Protein AF-A0A7U9SBC2-F1 (afdb_monomer_lite)

Secondary structure (DSSP, 8-state):
--S--S-EEEEEEETTEEEEEETT-HHHHHHHHHHHHHHHHH-SSB----EEEEETTTTEEEE---

pLDDT: mean 82.36, std 9.36, range [42.12, 91.38]

Foldseek 3Di:
DPPDPAKKKWAPQDDVDIDIDGPVPVVVVVVRLVVSVVSNVPDPGTDDSWIWIQDPVVSDIHTDDD

Radius of gyration: 12.05 Å; chains: 1; bounding box: 29×24×30 Å

Sequence (66 aa):
MDKLKDDLVLAVPTRDTVLFVPASDRQAVEKLKEHAEGAYDMEKDPVSKGLFLFSQSRKELTDYEV

Structure (mmCIF, N/CA/C/O backbone):
data_AF-A0A7U9SBC2-F1
#
_entry.id   AF-A0A7U9SBC2-F1
#
loop_
_atom_site.group_PDB
_atom_site.id
_atom_site.type_symbol
_atom_site.label_atom_id
_atom_site.label_alt_id
_atom_site.label_comp_id
_atom_site.label_asym_id
_atom_site.label_entity_id
_atom_site.label_seq_id
_atom_site.pdbx_PDB_ins_code
_atom_site.Cartn_x
_atom_site.Cartn_y
_atom_site.Cartn_z
_atom_site.occupancy
_atom_site.B_iso_or_equiv
_atom_site.auth_seq_id
_atom_site.auth_comp_id
_atom_site.auth_asym_id
_atom_site.auth_atom_id
_atom_site.pdbx_PDB_model_num
ATOM 1 N N . MET A 1 1 ? -19.889 -14.087 9.454 1.00 42.12 1 MET A N 1
ATOM 2 C CA . MET A 1 1 ? -18.487 -14.090 9.915 1.00 42.12 1 MET A CA 1
ATOM 3 C C . MET A 1 1 ? -17.693 -13.233 8.958 1.00 42.12 1 MET A C 1
ATOM 5 O O . MET A 1 1 ? -17.295 -13.712 7.901 1.00 42.12 1 MET A O 1
ATOM 9 N N . ASP A 1 2 ? -17.539 -11.962 9.303 1.00 51.91 2 ASP A N 1
ATOM 10 C CA . ASP A 1 2 ? -16.656 -11.034 8.610 1.00 51.91 2 ASP A CA 1
ATOM 11 C C . ASP A 1 2 ? -15.223 -11.551 8.740 1.00 51.91 2 ASP A C 1
ATOM 13 O O . ASP A 1 2 ? -14.631 -11.563 9.819 1.00 51.91 2 ASP A O 1
ATOM 17 N N . LYS A 1 3 ? -14.710 -12.104 7.636 1.00 61.38 3 LYS A N 1
ATOM 18 C CA . LYS A 1 3 ? -13.335 -12.617 7.548 1.00 61.38 3 LYS A CA 1
ATOM 19 C C . LYS A 1 3 ? -12.306 -11.486 7.560 1.00 61.38 3 LYS A C 1
ATOM 21 O O . LYS A 1 3 ? -11.139 -11.735 7.830 1.00 61.38 3 LYS A O 1
ATOM 26 N N . LEU A 1 4 ? -12.758 -10.266 7.285 1.00 64.75 4 LEU A N 1
ATOM 27 C CA . LEU A 1 4 ? -11.974 -9.049 7.326 1.00 64.75 4 LEU A CA 1
ATOM 28 C C . LEU A 1 4 ? -12.364 -8.311 8.610 1.00 64.75 4 LEU A C 1
ATOM 30 O O . LEU A 1 4 ? -13.500 -7.868 8.737 1.00 64.75 4 LEU A O 1
ATOM 34 N N . LYS A 1 5 ? -11.467 -8.289 9.595 1.00 72.94 5 LYS A N 1
ATOM 35 C CA . LYS A 1 5 ? -11.658 -7.575 10.874 1.00 72.94 5 LYS A CA 1
ATOM 36 C C . LYS A 1 5 ? -10.845 -6.284 10.950 1.00 72.94 5 LYS A C 1
ATOM 38 O O . LYS A 1 5 ? -10.929 -5.573 11.942 1.00 72.94 5 LYS A O 1
ATOM 43 N N . ASP A 1 6 ? -10.068 -6.035 9.909 1.00 81.38 6 ASP A N 1
ATOM 44 C CA . ASP A 1 6 ? -9.088 -4.973 9.809 1.00 81.38 6 ASP A CA 1
ATOM 45 C C . ASP A 1 6 ? -9.321 -4.212 8.511 1.00 81.38 6 ASP A C 1
ATOM 47 O O . ASP A 1 6 ? -9.769 -4.791 7.512 1.00 81.38 6 ASP A O 1
ATOM 51 N N . ASP A 1 7 ? -8.993 -2.927 8.532 1.00 87.62 7 ASP A N 1
ATOM 52 C CA . ASP A 1 7 ? -8.869 -2.153 7.307 1.00 87.62 7 ASP A CA 1
ATOM 53 C C . ASP A 1 7 ? -7.668 -2.686 6.506 1.00 87.62 7 ASP A C 1
ATOM 55 O O . ASP A 1 7 ? -6.718 -3.235 7.071 1.00 87.62 7 ASP A O 1
ATOM 59 N N . LEU A 1 8 ? -7.710 -2.578 5.181 1.00 90.19 8 LEU A N 1
ATOM 60 C CA . LEU A 1 8 ? -6.635 -3.057 4.310 1.00 90.19 8 LEU A CA 1
ATOM 61 C C . LEU A 1 8 ? -5.944 -1.891 3.627 1.00 90.19 8 LEU A C 1
ATOM 63 O O . LEU A 1 8 ? -6.608 -0.994 3.122 1.00 90.19 8 LEU A O 1
ATOM 67 N N . VAL A 1 9 ? -4.622 -1.950 3.530 1.00 90.75 9 VAL A N 1
ATOM 68 C CA . VAL A 1 9 ? -3.861 -1.092 2.621 1.00 90.75 9 VAL A CA 1
ATOM 69 C C . VAL A 1 9 ? -3.607 -1.877 1.348 1.00 90.75 9 VAL A C 1
ATOM 71 O O . VAL A 1 9 ? -3.158 -3.021 1.414 1.00 90.75 9 VAL A O 1
ATOM 74 N N . LEU A 1 10 ? -3.904 -1.277 0.202 1.00 91.25 10 LEU A N 1
ATOM 75 C CA . LEU A 1 10 ? -3.736 -1.864 -1.116 1.00 91.25 10 LEU A CA 1
ATOM 76 C C . LEU A 1 10 ? -2.737 -1.063 -1.942 1.00 91.25 10 LEU A C 1
ATOM 78 O O . LEU A 1 10 ? -2.676 0.158 -1.845 1.00 91.25 10 LEU A O 1
ATOM 82 N N . ALA A 1 11 ? -2.006 -1.760 -2.800 1.00 90.31 11 ALA A N 1
ATOM 83 C CA . ALA A 1 11 ? -1.166 -1.173 -3.828 1.00 90.31 11 ALA A CA 1
ATOM 84 C C . ALA A 1 11 ? -1.482 -1.835 -5.167 1.00 90.31 11 ALA A C 1
ATOM 86 O O . ALA A 1 11 ? -1.667 -3.053 -5.241 1.00 90.31 11 ALA A O 1
ATOM 87 N N . VAL A 1 12 ? -1.524 -1.031 -6.226 1.00 87.88 12 VAL A N 1
ATOM 88 C CA . VAL A 1 12 ? -1.761 -1.505 -7.595 1.00 87.88 12 VAL A CA 1
ATOM 89 C C . VAL A 1 12 ? -0.570 -1.086 -8.456 1.00 87.88 12 VAL A C 1
ATOM 91 O O . VAL A 1 12 ? -0.667 -0.107 -9.203 1.00 87.88 12 VAL A O 1
ATOM 94 N N . PRO A 1 13 ? 0.583 -1.772 -8.315 1.00 82.94 13 PRO A N 1
ATOM 95 C CA . PRO A 1 13 ? 1.780 -1.429 -9.075 1.00 82.94 13 PRO A CA 1
ATOM 96 C C . PRO A 1 13 ? 1.563 -1.634 -10.576 1.00 82.94 13 PRO A C 1
ATOM 98 O O . PRO A 1 13 ? 2.034 -0.820 -11.370 1.00 82.94 13 PRO A O 1
ATOM 101 N N . THR A 1 14 ? 0.787 -2.655 -10.961 1.00 82.06 14 THR A N 1
ATOM 102 C CA . THR A 1 14 ? 0.448 -2.976 -12.353 1.00 82.06 14 THR A CA 1
ATOM 103 C C . THR A 1 14 ? -0.992 -3.416 -12.536 1.00 82.06 14 THR A C 1
ATOM 105 O O . THR A 1 14 ? -1.730 -3.640 -11.581 1.00 82.06 14 THR A O 1
ATOM 108 N N . ARG A 1 15 ? -1.424 -3.487 -13.798 1.00 81.50 15 ARG A N 1
ATOM 109 C CA . ARG A 1 15 ? -2.833 -3.670 -14.170 1.00 81.50 15 ARG A CA 1
ATOM 110 C C . ARG A 1 15 ? -3.416 -5.005 -13.709 1.00 81.50 15 ARG A C 1
ATOM 112 O O . ARG A 1 15 ? -4.605 -5.071 -13.410 1.00 81.50 15 ARG A O 1
ATOM 119 N N . ASP A 1 16 ? -2.581 -6.032 -13.643 1.00 82.75 16 ASP A N 1
ATOM 120 C CA . ASP A 1 16 ? -2.971 -7.396 -13.286 1.00 82.75 16 ASP A CA 1
ATOM 121 C C . ASP A 1 16 ? -2.596 -7.763 -11.840 1.00 82.75 16 ASP A C 1
ATOM 123 O O . ASP A 1 16 ? -3.003 -8.814 -11.342 1.00 82.75 16 ASP A O 1
ATOM 127 N N . THR A 1 17 ? -1.864 -6.887 -11.142 1.00 82.12 17 THR A N 1
ATOM 128 C CA . THR A 1 17 ? -1.340 -7.151 -9.799 1.00 82.12 17 THR A CA 1
ATOM 129 C C . THR A 1 17 ? -1.930 -6.185 -8.782 1.00 82.12 17 THR A C 1
ATOM 131 O O . THR A 1 17 ? -1.690 -4.980 -8.824 1.00 82.12 17 THR A O 1
ATOM 134 N N . VAL A 1 18 ? -2.646 -6.738 -7.803 1.00 86.31 18 VAL A N 1
ATOM 135 C CA . VAL A 1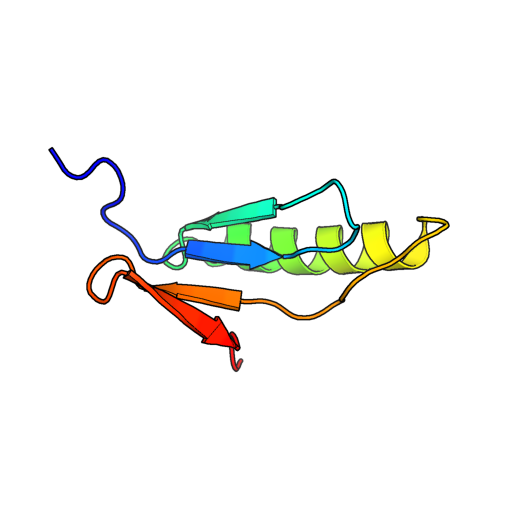 18 ? -3.118 -6.006 -6.623 1.00 86.31 18 VAL A CA 1
ATOM 136 C C . VAL A 1 18 ? -2.510 -6.647 -5.387 1.00 86.31 18 VAL A C 1
ATOM 138 O O . VAL A 1 18 ? -2.733 -7.825 -5.107 1.00 86.31 18 VAL A O 1
ATOM 141 N N . LEU A 1 19 ? -1.750 -5.860 -4.637 1.00 88.31 19 LEU A N 1
ATOM 142 C CA . LEU A 1 19 ? -1.173 -6.256 -3.361 1.00 88.31 19 LEU A CA 1
ATOM 143 C C . LEU A 1 19 ? -2.015 -5.660 -2.236 1.00 88.31 19 LEU A C 1
ATOM 145 O O . LEU A 1 19 ? -2.491 -4.534 -2.360 1.00 88.31 19 LEU A O 1
ATOM 149 N N . PHE A 1 20 ? -2.203 -6.393 -1.140 1.00 89.88 20 PHE A N 1
ATOM 150 C CA . PHE A 1 20 ? -2.940 -5.894 0.018 1.00 89.88 20 PHE A CA 1
ATOM 151 C C . PHE A 1 20 ? -2.405 -6.472 1.327 1.00 89.88 20 PHE A C 1
ATOM 153 O O . PHE A 1 20 ? -1.996 -7.631 1.389 1.00 89.88 20 PHE A O 1
ATOM 160 N N . VAL A 1 21 ? -2.434 -5.664 2.383 1.00 91.38 21 VAL A N 1
ATOM 161 C CA . VAL A 1 21 ? -2.003 -6.042 3.737 1.00 91.38 21 VAL A CA 1
ATOM 162 C C . VAL A 1 21 ? -2.937 -5.439 4.790 1.00 91.38 21 VAL A C 1
ATOM 164 O O . VAL A 1 21 ? -3.608 -4.445 4.506 1.00 91.38 21 VAL A O 1
ATOM 167 N N . PRO A 1 22 ? -2.999 -6.004 6.009 1.00 90.12 22 PRO A N 1
ATOM 168 C CA . PRO A 1 22 ? -3.748 -5.409 7.112 1.00 90.12 22 PRO A CA 1
ATOM 169 C C . PRO A 1 22 ? -3.160 -4.050 7.501 1.00 90.12 22 PRO A C 1
ATOM 171 O O . PRO A 1 22 ? -1.956 -3.943 7.726 1.00 90.12 22 PRO A O 1
ATOM 174 N N . ALA A 1 23 ? -4.000 -3.027 7.641 1.00 86.81 23 ALA A N 1
ATOM 175 C CA . ALA A 1 23 ? -3.578 -1.685 8.037 1.00 86.81 23 ALA A CA 1
ATOM 176 C C . ALA A 1 23 ? -2.999 -1.645 9.463 1.00 86.81 23 ALA A C 1
ATOM 178 O O . ALA A 1 23 ? -2.120 -0.829 9.744 1.00 86.81 23 ALA A O 1
ATOM 179 N N . SER A 1 24 ? -3.434 -2.550 10.350 1.00 86.69 24 SER A N 1
ATOM 180 C CA . SER A 1 24 ? -2.834 -2.703 11.683 1.00 86.69 24 SER A CA 1
ATOM 181 C C . SER A 1 24 ? -1.396 -3.239 11.654 1.00 86.69 24 SER A C 1
ATOM 183 O O . SER A 1 24 ? -0.657 -3.044 12.621 1.00 86.69 24 SER A O 1
ATOM 185 N N . ASP A 1 25 ? -0.967 -3.894 10.569 1.00 88.44 25 ASP A N 1
ATOM 186 C CA . ASP A 1 25 ? 0.381 -4.452 10.441 1.00 88.44 25 ASP A CA 1
ATOM 187 C C . ASP A 1 25 ? 1.320 -3.460 9.740 1.00 88.44 25 ASP A C 1
ATOM 189 O O . ASP A 1 25 ? 1.555 -3.509 8.532 1.00 88.44 25 ASP A O 1
ATOM 193 N N . ARG A 1 26 ? 1.876 -2.530 10.526 1.00 86.75 26 ARG A N 1
ATOM 194 C CA . ARG A 1 26 ? 2.781 -1.486 10.016 1.00 86.75 26 ARG A CA 1
ATOM 195 C C . ARG A 1 26 ? 3.978 -2.044 9.247 1.00 86.75 26 ARG A C 1
ATOM 197 O O . ARG A 1 26 ? 4.359 -1.460 8.240 1.00 86.75 26 ARG A O 1
ATOM 204 N N . GLN A 1 27 ? 4.549 -3.167 9.686 1.00 90.38 27 GLN A N 1
ATOM 205 C CA . GLN A 1 27 ? 5.698 -3.762 9.003 1.00 90.38 27 GLN A CA 1
ATOM 206 C C . GLN A 1 27 ? 5.292 -4.323 7.634 1.00 90.38 27 GLN A C 1
ATOM 208 O O . GLN A 1 27 ? 6.042 -4.191 6.666 1.00 90.38 27 GLN A O 1
ATOM 213 N N . ALA A 1 28 ? 4.113 -4.941 7.536 1.00 89.19 28 ALA A N 1
ATOM 214 C CA . ALA A 1 28 ? 3.577 -5.388 6.258 1.00 89.19 28 ALA A CA 1
ATOM 215 C C . ALA A 1 28 ? 3.261 -4.204 5.326 1.00 89.19 28 ALA A C 1
ATOM 217 O O . ALA A 1 28 ? 3.544 -4.293 4.134 1.00 89.19 28 ALA A O 1
ATOM 218 N N . VAL A 1 29 ? 2.743 -3.089 5.858 1.00 88.75 29 VAL A N 1
ATOM 219 C CA . VAL A 1 29 ? 2.489 -1.854 5.091 1.00 88.75 29 VAL A CA 1
ATOM 220 C C . VAL A 1 29 ? 3.784 -1.247 4.549 1.00 88.75 29 VAL A C 1
ATOM 222 O O . VAL A 1 29 ? 3.827 -0.866 3.384 1.00 88.75 29 VAL A O 1
ATOM 225 N N . GLU A 1 30 ? 4.853 -1.179 5.342 1.00 89.69 30 GLU A N 1
ATOM 226 C CA . GLU A 1 30 ? 6.148 -0.684 4.851 1.00 89.69 30 GLU A CA 1
ATOM 227 C C . GLU A 1 30 ? 6.715 -1.579 3.743 1.00 89.69 30 GLU A C 1
ATOM 229 O O . GLU A 1 30 ? 7.077 -1.080 2.680 1.00 89.69 30 GLU A O 1
ATOM 234 N N . LYS A 1 31 ? 6.674 -2.906 3.916 1.00 90.12 31 LYS A N 1
ATOM 235 C CA . LYS A 1 31 ? 7.095 -3.846 2.862 1.00 90.12 31 LYS A CA 1
ATOM 236 C C . LYS A 1 31 ? 6.235 -3.746 1.603 1.00 90.12 31 LYS A C 1
ATOM 238 O O . LYS A 1 31 ? 6.756 -3.898 0.502 1.00 90.12 31 LYS A O 1
ATOM 243 N N . LEU A 1 32 ? 4.929 -3.508 1.753 1.00 89.62 32 LEU A N 1
ATOM 244 C CA . LEU A 1 32 ? 4.018 -3.279 0.632 1.00 89.62 32 LEU A CA 1
ATOM 245 C C . LEU A 1 32 ? 4.470 -2.060 -0.180 1.00 89.62 32 LEU A C 1
ATOM 247 O O . LEU A 1 32 ? 4.506 -2.149 -1.403 1.00 89.62 32 LEU A O 1
ATOM 251 N N . LYS A 1 33 ? 4.839 -0.957 0.487 1.00 87.56 33 LYS A N 1
ATOM 252 C CA . LYS A 1 33 ? 5.349 0.257 -0.169 1.00 87.56 33 LYS A CA 1
ATOM 253 C C . LYS A 1 33 ? 6.605 -0.035 -0.978 1.00 87.56 33 LYS A C 1
ATOM 255 O O . LYS A 1 33 ? 6.615 0.207 -2.180 1.00 87.56 33 LYS A O 1
ATOM 260 N N . GLU A 1 34 ? 7.613 -0.632 -0.345 1.00 88.94 34 GLU A N 1
ATOM 261 C CA . GLU A 1 34 ? 8.879 -0.960 -1.009 1.00 88.94 34 GLU A CA 1
ATOM 262 C C . GLU A 1 34 ? 8.666 -1.892 -2.211 1.00 88.94 34 GLU A C 1
ATOM 264 O O . GLU A 1 34 ? 9.242 -1.691 -3.281 1.00 88.94 34 GLU A O 1
ATOM 269 N N . HIS A 1 35 ? 7.799 -2.898 -2.061 1.00 86.38 35 HIS A N 1
ATOM 270 C CA . HIS A 1 35 ? 7.492 -3.836 -3.136 1.00 86.38 35 HIS A CA 1
ATOM 271 C C . HIS A 1 35 ? 6.714 -3.172 -4.276 1.00 86.38 35 HIS A C 1
ATOM 273 O O . HIS A 1 35 ? 7.009 -3.429 -5.440 1.00 86.38 35 HIS A O 1
ATOM 279 N N . ALA A 1 36 ? 5.735 -2.320 -3.962 1.00 85.06 36 ALA A N 1
ATOM 280 C CA . ALA A 1 36 ? 4.960 -1.596 -4.962 1.00 85.06 36 ALA A CA 1
ATOM 281 C C . ALA A 1 36 ? 5.837 -0.620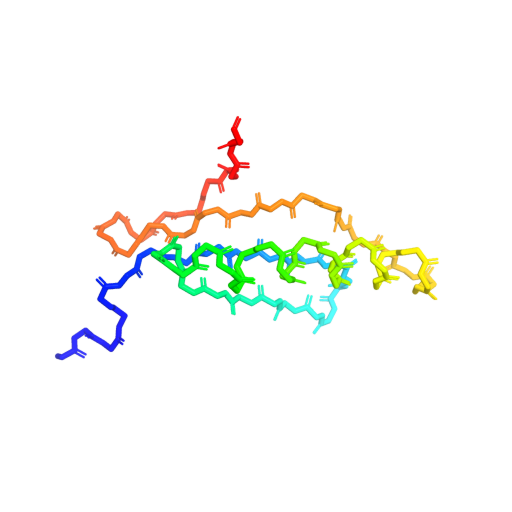 -5.757 1.00 85.06 36 ALA A C 1
ATOM 283 O O . ALA A 1 36 ? 5.710 -0.548 -6.977 1.00 85.06 36 ALA A O 1
ATOM 284 N N . GLU A 1 37 ? 6.760 0.082 -5.094 1.00 86.19 37 GLU A N 1
ATOM 285 C CA . GLU A 1 37 ? 7.722 0.960 -5.765 1.00 86.19 37 GLU A CA 1
ATOM 286 C C . GLU A 1 37 ? 8.684 0.180 -6.664 1.00 86.19 37 GLU A C 1
ATOM 288 O O . GLU A 1 37 ? 8.887 0.568 -7.815 1.00 86.19 37 GLU A O 1
ATOM 293 N N . GLY A 1 38 ? 9.229 -0.939 -6.177 1.00 85.50 38 GLY A N 1
ATOM 294 C CA . GLY A 1 38 ? 10.105 -1.801 -6.970 1.00 85.50 38 GLY A CA 1
ATOM 295 C C . GLY A 1 38 ? 9.396 -2.419 -8.178 1.00 85.50 38 GLY A C 1
ATOM 296 O O . GLY A 1 38 ? 9.943 -2.415 -9.279 1.00 85.50 38 GLY A O 1
ATOM 297 N N . ALA A 1 39 ? 8.164 -2.903 -7.999 1.00 83.06 39 ALA A N 1
ATOM 298 C CA . ALA A 1 39 ? 7.355 -3.455 -9.084 1.00 83.06 39 ALA A CA 1
ATOM 299 C C . ALA A 1 39 ? 6.994 -2.384 -10.124 1.00 83.06 39 ALA A C 1
ATOM 301 O O . ALA A 1 39 ? 7.112 -2.632 -11.319 1.00 83.06 39 ALA A O 1
ATOM 302 N N . TYR A 1 40 ? 6.639 -1.173 -9.687 1.00 81.94 40 TYR A N 1
ATOM 303 C CA . TYR A 1 40 ? 6.390 -0.053 -10.594 1.00 81.94 40 TYR A CA 1
ATOM 304 C C . TYR A 1 40 ? 7.618 0.282 -11.458 1.00 81.94 40 TYR A C 1
ATOM 306 O O . TYR A 1 40 ? 7.471 0.558 -12.643 1.00 81.94 40 TYR A O 1
ATOM 314 N N . ASP A 1 41 ? 8.824 0.290 -10.881 1.00 81.88 41 ASP A N 1
ATOM 315 C CA . ASP A 1 41 ? 10.056 0.652 -11.603 1.00 81.88 41 ASP A CA 1
ATOM 316 C C . ASP A 1 41 ? 10.540 -0.457 -12.557 1.00 81.88 41 ASP A C 1
ATOM 318 O O . ASP A 1 41 ? 11.101 -0.179 -13.616 1.00 81.88 41 ASP A O 1
ATOM 322 N N . MET A 1 42 ? 10.297 -1.724 -12.201 1.00 79.06 42 MET A N 1
ATOM 323 C CA . MET A 1 42 ? 10.725 -2.881 -12.993 1.00 79.06 42 MET A CA 1
ATOM 324 C C . MET A 1 42 ? 9.736 -3.305 -14.088 1.00 79.06 42 MET A C 1
ATOM 326 O O . MET A 1 42 ? 10.146 -3.985 -15.035 1.00 79.06 42 MET A O 1
ATOM 330 N N . GLU A 1 43 ? 8.448 -2.971 -13.978 1.00 80.31 43 GLU A N 1
ATOM 331 C CA . GLU A 1 43 ? 7.434 -3.418 -14.937 1.00 80.31 43 GLU A CA 1
ATOM 332 C C . GLU A 1 43 ? 7.300 -2.504 -16.166 1.00 80.31 43 GLU A C 1
ATOM 334 O O . GLU A 1 43 ? 7.556 -1.304 -16.136 1.00 80.31 43 GLU A O 1
ATOM 339 N N . LYS A 1 44 ? 6.889 -3.098 -17.296 1.00 72.31 44 LYS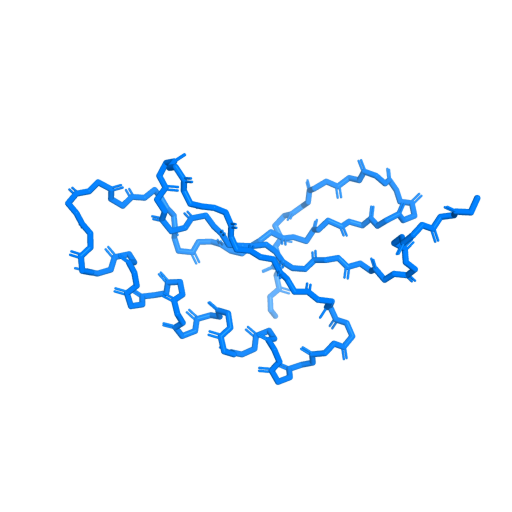 A N 1
ATOM 340 C CA . LYS A 1 44 ? 6.730 -2.386 -18.579 1.00 72.31 44 LYS A CA 1
ATOM 341 C C . LYS A 1 44 ? 5.475 -1.513 -18.654 1.00 72.31 44 LYS A C 1
ATOM 343 O O . LYS A 1 44 ? 5.478 -0.545 -19.408 1.00 72.31 44 LYS A O 1
ATOM 348 N N . ASP A 1 45 ? 4.443 -1.853 -17.883 1.00 77.06 45 ASP A N 1
ATOM 349 C CA . ASP A 1 45 ? 3.147 -1.164 -17.841 1.00 77.06 45 ASP A CA 1
ATOM 350 C C . ASP A 1 45 ? 2.763 -0.819 -16.387 1.00 77.06 45 ASP A C 1
ATOM 352 O O . ASP A 1 45 ? 1.835 -1.405 -15.815 1.00 77.06 45 ASP A O 1
ATOM 356 N N . PRO A 1 46 ? 3.494 0.115 -15.753 1.00 78.88 46 PRO A N 1
ATOM 357 C CA . PRO A 1 46 ? 3.201 0.544 -14.396 1.00 78.88 46 PRO A CA 1
ATOM 358 C C . PRO A 1 46 ? 1.882 1.322 -14.326 1.00 78.88 46 PRO A C 1
ATOM 360 O O . PRO A 1 46 ? 1.605 2.191 -15.153 1.00 78.88 46 PRO A O 1
ATOM 363 N N . VAL A 1 47 ? 1.068 1.024 -13.311 1.00 81.94 47 VAL A N 1
ATOM 364 C CA . VAL A 1 47 ? -0.241 1.663 -13.102 1.00 81.94 47 VAL A CA 1
ATOM 365 C C . VAL A 1 47 ? -0.146 2.785 -12.083 1.00 81.94 47 VAL A C 1
ATOM 367 O O . VAL A 1 47 ? -0.441 3.934 -12.410 1.00 81.94 47 VAL A O 1
ATOM 370 N N . SER A 1 48 ? 0.249 2.483 -10.845 1.00 78.62 48 SER A N 1
ATOM 371 C CA . SER A 1 48 ? 0.298 3.491 -9.787 1.00 78.62 48 SER A CA 1
ATOM 372 C C . SER A 1 48 ? 1.291 3.133 -8.688 1.00 78.62 48 SER A C 1
ATOM 374 O O . SER A 1 48 ? 1.429 1.975 -8.307 1.00 78.62 48 SER A O 1
ATOM 376 N N . LYS A 1 49 ? 1.949 4.160 -8.140 1.00 78.38 49 LYS A N 1
ATOM 377 C CA . LYS A 1 49 ? 2.683 4.076 -6.864 1.00 78.38 49 LYS A CA 1
ATOM 378 C C . LYS A 1 49 ? 1.787 4.381 -5.658 1.00 78.38 49 LYS A C 1
ATOM 380 O O . LYS A 1 49 ? 2.234 4.293 -4.520 1.00 78.38 49 LYS A O 1
ATOM 385 N N . GLY A 1 50 ? 0.546 4.799 -5.915 1.00 81.00 50 GLY A N 1
ATOM 386 C CA . GLY A 1 50 ? -0.419 5.172 -4.893 1.00 81.00 50 GLY A CA 1
ATOM 387 C C . GLY A 1 50 ? -0.837 3.976 -4.048 1.00 81.00 50 GLY A C 1
ATOM 388 O O . GLY A 1 50 ? -0.963 2.849 -4.536 1.00 81.00 50 GLY A O 1
ATOM 389 N N . LEU A 1 51 ? -1.062 4.255 -2.771 1.00 86.19 51 LEU A N 1
ATOM 390 C CA . LEU A 1 51 ? -1.613 3.312 -1.815 1.00 86.19 51 LEU A CA 1
ATOM 391 C C . LEU A 1 51 ? -3.067 3.679 -1.562 1.00 86.19 51 LEU A C 1
ATOM 393 O O . LEU A 1 51 ? -3.411 4.854 -1.469 1.00 86.19 51 LEU A O 1
ATOM 397 N N . PHE A 1 52 ? -3.903 2.669 -1.394 1.00 89.75 52 PHE A N 1
ATOM 398 C CA . PHE A 1 52 ? -5.324 2.838 -1.138 1.00 89.75 52 PHE A CA 1
ATOM 399 C C . PHE A 1 52 ? -5.685 2.210 0.200 1.00 89.75 52 PHE A C 1
ATOM 401 O O . PHE A 1 52 ? -5.203 1.129 0.528 1.00 89.75 52 PHE A O 1
ATOM 408 N N . LEU A 1 53 ? -6.545 2.862 0.972 1.00 89.69 53 LEU A N 1
ATOM 409 C CA . LEU A 1 53 ? -7.109 2.318 2.198 1.00 89.69 53 LEU A CA 1
ATOM 410 C C . LEU A 1 53 ? -8.503 1.779 1.902 1.00 89.69 53 LEU A C 1
ATOM 412 O O . LEU A 1 53 ? -9.402 2.524 1.524 1.00 89.69 53 LEU A O 1
ATOM 416 N N . PHE A 1 54 ? -8.704 0.486 2.109 1.00 89.31 54 PHE A N 1
ATOM 417 C CA . PHE A 1 54 ? -10.027 -0.106 2.136 1.00 89.31 54 PHE A CA 1
ATOM 418 C C . PHE A 1 54 ? -10.518 -0.185 3.577 1.00 89.31 54 PHE A C 1
ATOM 420 O O . PHE A 1 54 ? -10.024 -0.996 4.366 1.00 89.31 54 PHE A O 1
ATOM 427 N N . SER A 1 55 ? -11.516 0.634 3.911 1.00 84.94 55 SER A N 1
ATOM 428 C CA . SER A 1 55 ? -12.169 0.551 5.211 1.00 84.94 55 SER A CA 1
ATOM 429 C C . SER A 1 55 ? -13.172 -0.593 5.218 1.00 84.94 55 SER A C 1
ATOM 431 O O . SER A 1 55 ? -14.169 -0.566 4.493 1.00 84.94 55 SER A O 1
ATOM 433 N N . GLN A 1 56 ? -12.965 -1.577 6.088 1.00 81.19 56 GLN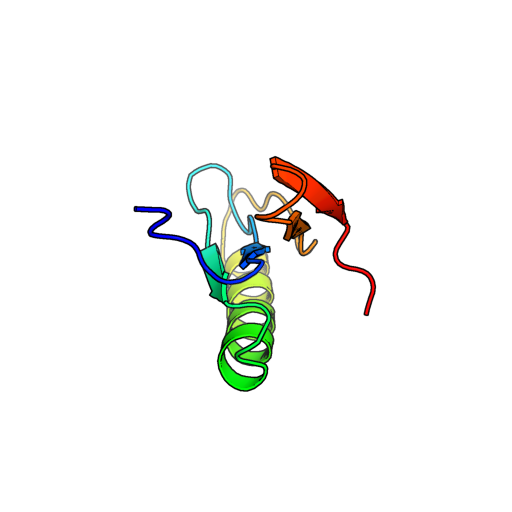 A N 1
ATOM 434 C CA . GLN A 1 56 ? -13.870 -2.718 6.218 1.00 81.19 56 GLN A CA 1
ATOM 435 C C . GLN A 1 56 ? -15.236 -2.295 6.765 1.00 81.19 56 GLN A C 1
ATOM 437 O O . GLN A 1 56 ? -16.271 -2.782 6.306 1.00 81.19 56 GLN A O 1
ATOM 442 N N . SER A 1 57 ? -15.236 -1.345 7.704 1.00 78.44 57 SER A N 1
ATOM 443 C CA . SER A 1 57 ? -16.453 -0.832 8.3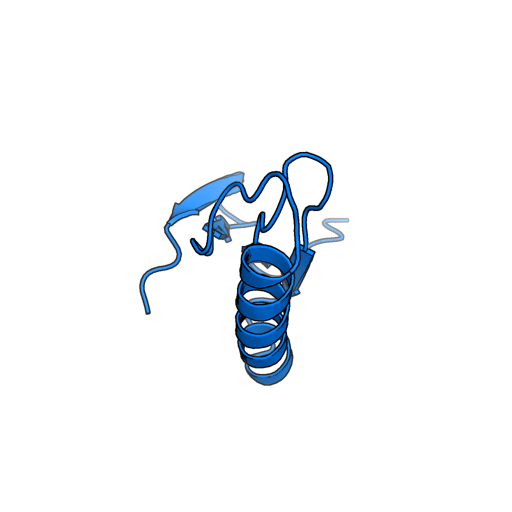39 1.00 78.44 57 SER A CA 1
ATOM 444 C C . SER A 1 57 ? -17.332 -0.042 7.370 1.00 78.44 57 SER A C 1
ATOM 446 O O . SER A 1 57 ? -18.556 -0.141 7.427 1.00 78.44 57 SER A O 1
ATOM 448 N N . ARG A 1 58 ? -16.719 0.735 6.469 1.00 81.56 58 ARG A N 1
ATOM 449 C CA . ARG A 1 58 ? -17.444 1.562 5.488 1.00 81.56 58 ARG A CA 1
ATOM 450 C C . ARG A 1 58 ? -17.604 0.886 4.126 1.00 81.56 58 ARG A C 1
ATOM 452 O O . ARG A 1 58 ? -18.414 1.342 3.328 1.00 81.56 58 ARG A O 1
ATOM 459 N N . LYS A 1 59 ? -16.874 -0.211 3.882 1.00 80.44 59 LYS A N 1
ATOM 460 C CA . LYS A 1 59 ? -16.722 -0.870 2.571 1.00 80.44 59 LYS A CA 1
ATOM 461 C C . LYS A 1 59 ? -16.337 0.126 1.476 1.00 80.44 59 LYS A C 1
ATOM 463 O O . LYS A 1 59 ? -16.852 0.071 0.363 1.00 80.44 59 LYS A O 1
ATOM 468 N N . GLU A 1 60 ? -15.448 1.042 1.827 1.00 86.00 60 GLU A N 1
ATOM 469 C CA . GLU A 1 60 ? -15.052 2.179 1.003 1.00 86.00 60 GLU A CA 1
ATOM 470 C C . GLU A 1 60 ? -13.555 2.106 0.720 1.00 86.00 60 GLU A C 1
ATOM 472 O O . GLU A 1 60 ? -12.789 1.669 1.580 1.00 86.00 60 GLU A O 1
ATOM 477 N N . LEU A 1 61 ? -13.161 2.515 -0.485 1.00 85.56 61 LEU A N 1
ATOM 478 C CA . LEU A 1 61 ? -11.770 2.639 -0.896 1.00 85.56 61 LEU A CA 1
ATOM 479 C C . LEU A 1 61 ? -11.425 4.128 -0.982 1.00 85.56 61 LEU A C 1
ATOM 481 O O . LEU A 1 61 ? -12.043 4.853 -1.762 1.00 85.56 61 LEU A O 1
ATOM 485 N N . THR A 1 62 ? -10.448 4.569 -0.202 1.00 86.94 62 THR A N 1
ATOM 486 C CA . THR A 1 62 ? -9.935 5.944 -0.208 1.00 86.94 62 THR A CA 1
ATOM 487 C C . THR A 1 62 ? -8.442 5.949 -0.517 1.00 86.94 62 THR A C 1
ATOM 489 O O . THR A 1 62 ? -7.790 4.907 -0.442 1.00 86.94 62 THR A O 1
ATOM 492 N N . ASP A 1 63 ? -7.875 7.108 -0.847 1.00 83.31 63 ASP A N 1
ATOM 493 C CA . A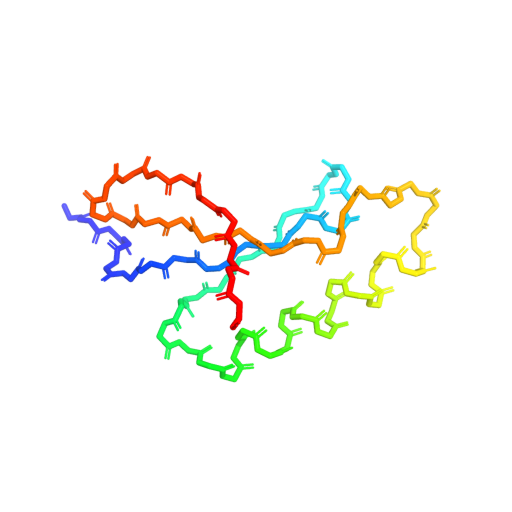SP A 1 63 ? -6.418 7.261 -0.858 1.00 83.31 63 ASP A CA 1
ATOM 494 C C . ASP A 1 63 ? -5.860 7.016 0.551 1.00 83.31 63 ASP A C 1
ATOM 496 O O . ASP A 1 63 ? -6.471 7.383 1.561 1.00 83.31 63 ASP A O 1
ATOM 500 N N . TYR A 1 64 ? -4.715 6.341 0.623 1.00 76.00 64 TYR A N 1
ATOM 501 C CA . TYR A 1 64 ? -3.979 6.157 1.867 1.00 76.00 64 TYR A CA 1
ATOM 502 C C . TYR A 1 64 ? -3.035 7.349 2.052 1.00 76.00 64 TYR A C 1
ATOM 504 O O . TYR A 1 64 ? -1.910 7.355 1.549 1.00 76.00 64 TYR A O 1
ATOM 512 N N . GLU A 1 65 ? -3.509 8.375 2.758 1.00 68.69 65 GLU A N 1
ATOM 513 C CA . GLU A 1 65 ? -2.673 9.505 3.169 1.00 68.69 65 GLU A CA 1
ATOM 514 C C . GLU A 1 65 ? -1.794 9.107 4.369 1.00 68.69 65 GLU A C 1
ATOM 516 O O . GLU A 1 65 ? -2.280 8.540 5.352 1.00 68.69 65 GLU A O 1
ATOM 521 N N . VAL A 1 66 ? -0.485 9.360 4.242 1.00 57.53 66 VAL A N 1
ATOM 522 C CA . VAL A 1 66 ? 0.563 9.074 5.244 1.00 57.53 66 VAL A CA 1
ATOM 523 C C . VAL A 1 66 ? 0.673 10.210 6.250 1.00 57.53 66 VAL A C 1
ATOM 525 O O . VAL A 1 66 ? 0.708 11.376 5.802 1.00 57.53 66 VAL A O 1
#